Protein AF-A0A455U1F2-F1 (afdb_monomer)

Radius of gyration: 21.62 Å; Cα contacts (8 Å, |Δi|>4): 83; chains: 1; bounding box: 42×36×60 Å

Nearest PDB structures (foldseek):
  8pz2-assembly1_A  TM=8.424E-01  e=1.169E-05  Escherichia coli
  8qpv-assembly1_A  TM=8.336E-01  e=1.997E-05  Escherichia coli
  9cnx-assembly1_A  TM=7.436E-01  e=4.769E-05  Escherichia coli
  6v05-assembly1_A  TM=7.687E-01  e=2.080E-04  Escherichia coli K-12
  8q0g-assembly1_A  TM=6.628E-01  e=1.302E-04  Escherichia coli

Organism: NCBI:txid115553

InterPro domains:
  IPR010827 POTRA domain, BamA/TamA-like [PF07244] (8-60)

pLDDT: mean 76.89, std 13.34, range [33.97, 91.38]

Mean predicted aligned error: 12.09 Å

Secondary structure (DSSP, 8-state):
-----S--TTSPP-HHHHHHHHHHHHHHHHHTT-TT-EEEEEEEEEETTEEEEEEEEE--PPP--------S--SS-HHHHHHH-S--SSPPHHHHHHHHHHS--

Solvent-accessible surface area (backbone atoms only — not comparable to full-atom values): 6990 Å² total; per-residue (Å²): 144,76,86,74,86,85,77,59,98,89,61,87,87,52,74,69,57,53,57,48,53,50,51,51,52,51,49,55,40,40,76,72,38,15,75,60,42,47,78,48,78,46,81,44,81,73,58,96,94,40,70,45,76,49,76,49,76,45,62,60,57,74,65,71,63,79,72,86,84,87,80,93,70,86,91,59,57,71,65,66,56,48,72,74,43,92,72,69,49,68,75,51,79,66,52,54,59,56,53,63,65,68,79,75,122

Structure (mmCIF, N/CA/C/O backbone):
data_AF-A0A455U1F2-F1
#
_entry.id   AF-A0A455U1F2-F1
#
loop_
_atom_site.group_PDB
_atom_site.id
_atom_site.type_symbol
_atom_site.label_atom_id
_atom_site.label_alt_id
_atom_site.label_comp_id
_atom_site.label_asym_id
_atom_site.label_entity_id
_atom_site.label_seq_id
_atom_site.pdbx_PDB_ins_code
_atom_site.Cartn_x
_atom_site.Cartn_y
_atom_site.Cartn_z
_atom_site.occupancy
_atom_site.B_iso_or_equiv
_atom_site.auth_seq_id
_atom_site.auth_comp_id
_atom_site.auth_asym_id
_atom_site.auth_atom_id
_atom_site.pdbx_PDB_model_num
ATOM 1 N N . MET A 1 1 ? 7.363 5.869 11.491 1.00 36.69 1 MET A N 1
ATOM 2 C CA . MET A 1 1 ? 6.834 4.789 12.347 1.00 36.69 1 MET A CA 1
ATOM 3 C C . MET A 1 1 ? 6.052 5.455 13.468 1.00 36.69 1 MET A C 1
ATOM 5 O O . MET A 1 1 ? 6.620 5.787 14.496 1.00 36.69 1 MET A O 1
ATOM 9 N N . ALA A 1 2 ? 4.798 5.802 13.189 1.00 33.97 2 ALA A N 1
ATOM 10 C CA . ALA A 1 2 ? 3.895 6.453 14.129 1.00 33.97 2 ALA A CA 1
ATOM 11 C C . ALA A 1 2 ? 2.471 6.045 13.736 1.00 33.97 2 ALA A C 1
ATOM 13 O O . ALA A 1 2 ? 1.889 6.656 12.850 1.00 33.97 2 ALA A O 1
ATOM 14 N N . CYS A 1 3 ? 1.945 4.982 14.343 1.00 44.56 3 CYS A N 1
ATOM 15 C CA . CYS A 1 3 ? 0.498 4.864 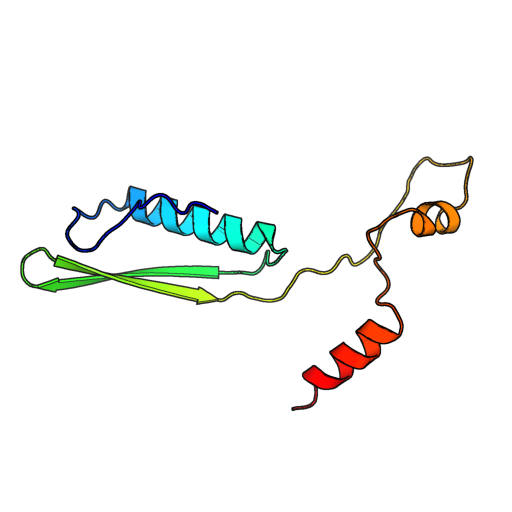14.488 1.00 44.56 3 CYS A CA 1
ATOM 16 C C . CYS A 1 3 ? 0.154 5.771 15.667 1.00 44.56 3 CYS A C 1
ATOM 18 O O . CYS A 1 3 ? 0.446 5.436 16.814 1.00 44.56 3 CYS A O 1
ATOM 20 N N . ALA A 1 4 ? -0.342 6.971 15.378 1.00 41.94 4 ALA A N 1
ATOM 21 C CA . ALA A 1 4 ? -0.972 7.790 16.397 1.00 41.94 4 ALA A CA 1
ATOM 22 C C . ALA A 1 4 ? -2.269 7.081 16.808 1.00 41.94 4 ALA A C 1
ATOM 24 O O . ALA A 1 4 ? -3.046 6.657 15.958 1.00 41.94 4 ALA A O 1
ATOM 25 N N . ASN A 1 5 ? -2.442 6.893 18.112 1.00 51.00 5 ASN A N 1
ATOM 26 C CA . ASN A 1 5 ? -3.562 6.189 18.724 1.00 51.00 5 ASN A CA 1
ATOM 27 C C . ASN A 1 5 ? -4.905 6.815 18.296 1.00 51.00 5 ASN A C 1
ATOM 29 O O . ASN A 1 5 ? -5.255 7.880 18.798 1.00 51.00 5 ASN A O 1
ATOM 33 N N . GLN A 1 6 ? -5.637 6.168 17.384 1.00 54.31 6 GLN A N 1
ATOM 34 C CA . GLN A 1 6 ? -6.994 6.577 16.979 1.00 54.31 6 GLN A CA 1
ATOM 35 C C . GLN A 1 6 ? -8.095 5.803 17.716 1.00 54.31 6 GLN A C 1
ATOM 37 O O . GLN A 1 6 ? -9.213 6.291 17.822 1.00 54.31 6 GLN A O 1
ATOM 42 N N . ALA A 1 7 ? -7.770 4.645 18.296 1.00 58.50 7 ALA A N 1
ATOM 43 C CA . ALA A 1 7 ? -8.654 3.917 19.196 1.00 58.50 7 ALA A CA 1
ATOM 44 C C . ALA A 1 7 ? -7.830 3.236 20.296 1.00 58.50 7 ALA A C 1
ATOM 46 O O . ALA A 1 7 ? -6.884 2.499 20.016 1.00 58.50 7 ALA A O 1
ATOM 47 N N . SER A 1 8 ? -8.184 3.491 21.553 1.00 63.12 8 SER A N 1
ATOM 48 C CA . SER A 1 8 ? -7.659 2.786 22.728 1.00 63.12 8 SER A CA 1
ATOM 49 C C . SER A 1 8 ? -8.814 2.256 23.572 1.00 63.12 8 SER A C 1
ATOM 51 O O . SER A 1 8 ? -9.862 2.903 23.635 1.00 63.12 8 SER A O 1
ATOM 53 N N . GLU A 1 9 ? -8.622 1.119 24.247 1.00 61.41 9 GLU A N 1
ATOM 54 C CA . GLU A 1 9 ? -9.632 0.525 25.135 1.00 61.41 9 GLU A CA 1
ATOM 55 C C . GLU A 1 9 ? -10.211 1.581 26.102 1.00 61.41 9 GLU A C 1
ATOM 57 O O . GLU A 1 9 ? -9.472 2.230 26.844 1.00 61.41 9 GLU A O 1
ATOM 62 N N . GLY A 1 10 ? -11.537 1.784 26.060 1.00 64.62 10 GLY A N 1
ATOM 63 C CA . GLY A 1 10 ? -12.259 2.746 26.908 1.00 64.62 10 GLY A CA 1
ATOM 64 C C . GLY A 1 10 ? -12.645 4.086 26.261 1.00 64.62 10 GLY A C 1
ATOM 65 O O . GLY A 1 10 ? -13.260 4.912 26.936 1.00 64.62 10 GLY A O 1
ATOM 66 N N . GLN A 1 11 ? -12.329 4.327 24.982 1.00 69.94 11 GLN A N 1
ATOM 67 C CA . GLN A 1 11 ? -12.877 5.464 24.225 1.00 69.94 11 GLN A CA 1
ATOM 68 C C . GLN A 1 11 ? -14.295 5.190 23.703 1.00 69.94 11 GLN A C 1
ATOM 70 O O . GLN A 1 11 ? -14.670 4.045 23.454 1.00 69.94 11 GLN A O 1
ATOM 75 N N . VAL A 1 12 ? -15.078 6.260 23.522 1.00 75.00 12 VAL A N 1
ATOM 76 C CA . VAL A 1 12 ? -16.379 6.185 22.841 1.00 75.00 12 VAL A CA 1
ATOM 77 C C . VAL A 1 12 ? -16.134 5.759 21.398 1.00 75.00 12 VAL A C 1
ATOM 79 O O . VAL A 1 12 ? -15.386 6.422 20.682 1.00 75.00 12 VAL A O 1
ATOM 82 N N . LEU A 1 13 ? -16.754 4.655 20.988 1.00 77.19 13 LEU A N 1
ATOM 83 C CA . LEU A 1 13 ? -16.668 4.175 19.618 1.00 77.19 13 LEU A CA 1
ATOM 84 C C . LEU A 1 13 ? -17.577 5.018 18.719 1.00 77.19 13 LEU A C 1
ATOM 86 O O . LEU A 1 13 ? -18.796 5.016 18.891 1.00 77.19 13 LEU A O 1
ATOM 90 N N . GLU A 1 14 ? -16.988 5.691 17.737 1.00 80.62 14 GLU A N 1
ATOM 91 C CA . GLU A 1 14 ? -17.716 6.282 16.618 1.00 80.62 14 GLU A CA 1
ATOM 92 C C . GLU A 1 14 ? -17.473 5.433 15.365 1.00 80.62 14 GLU A C 1
ATOM 94 O O . GLU A 1 14 ? -16.340 5.047 15.073 1.00 80.62 14 GLU A O 1
ATOM 99 N N . LEU A 1 15 ? -18.535 5.121 14.616 1.00 79.88 15 LEU A N 1
ATOM 100 C CA . LEU A 1 15 ? -18.434 4.282 13.415 1.00 79.88 15 LEU A CA 1
ATOM 101 C C . LEU A 1 15 ? -17.474 4.882 12.370 1.00 79.88 15 LEU A C 1
ATOM 103 O O . LEU A 1 15 ? -16.741 4.154 11.709 1.00 79.88 15 LEU A O 1
ATOM 107 N N . SER A 1 16 ? -17.423 6.212 12.283 1.00 83.31 16 SER A N 1
ATOM 108 C CA . SER A 1 16 ? -16.517 6.962 11.407 1.00 83.31 16 SER A CA 1
ATOM 109 C C . SER A 1 16 ? -15.037 6.677 11.695 1.00 83.31 16 SER A C 1
ATOM 111 O O . SER A 1 16 ? -14.237 6.565 10.766 1.00 83.31 16 SER A O 1
ATOM 113 N N . THR A 1 17 ? -14.671 6.493 12.967 1.00 85.06 17 THR A N 1
ATOM 114 C CA . THR A 1 17 ? -13.306 6.145 13.381 1.00 85.06 17 THR A CA 1
ATOM 115 C C . THR A 1 17 ? -12.936 4.725 12.953 1.00 85.06 17 THR A C 1
ATOM 117 O O . THR A 1 17 ? -11.803 4.486 12.544 1.00 85.06 17 THR A O 1
ATOM 120 N N . LEU A 1 18 ? -13.882 3.777 12.982 1.00 84.62 18 LEU A N 1
ATOM 121 C CA . LEU A 1 18 ? -13.637 2.424 12.467 1.00 84.62 18 LEU A CA 1
ATOM 122 C C . LEU A 1 18 ? -13.398 2.417 10.960 1.00 84.62 18 LEU A C 1
ATOM 124 O O . LEU A 1 18 ? -12.467 1.763 10.493 1.00 84.62 18 LEU A O 1
ATOM 128 N N . GLU A 1 19 ? -14.185 3.184 10.210 1.00 86.19 19 GLU A N 1
ATOM 129 C CA . GLU A 1 19 ? -13.994 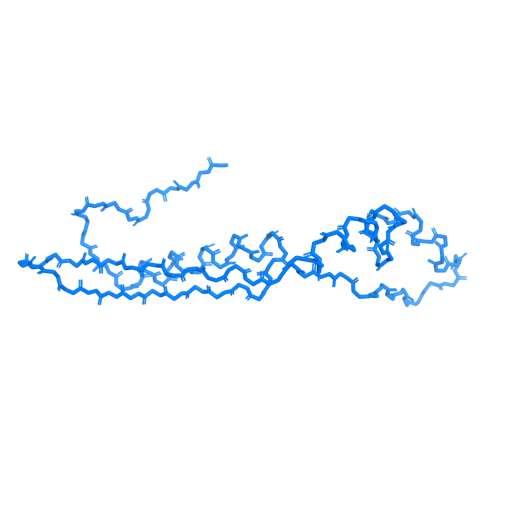3.343 8.766 1.00 86.19 19 GLU A CA 1
ATOM 130 C C . GLU A 1 19 ? -12.655 4.015 8.426 1.00 86.19 19 GLU A C 1
ATOM 132 O O . GLU A 1 19 ? -12.053 3.742 7.385 1.00 86.19 19 GLU A O 1
ATOM 137 N N . GLU A 1 20 ? -12.173 4.927 9.271 1.00 88.69 20 GLU A N 1
ATOM 138 C CA . GLU A 1 20 ? -10.850 5.538 9.126 1.00 88.69 20 GLU A CA 1
ATOM 139 C C . GLU A 1 20 ? -9.730 4.524 9.382 1.00 88.69 20 GLU A C 1
ATOM 141 O O . GLU A 1 20 ? -8.872 4.346 8.518 1.00 88.69 20 GLU A O 1
ATOM 146 N N . ILE A 1 21 ? -9.799 3.771 10.485 1.00 87.75 21 ILE A N 1
ATOM 147 C CA . ILE A 1 21 ? -8.832 2.708 10.806 1.00 87.75 21 ILE A CA 1
ATOM 148 C C . ILE A 1 21 ? -8.789 1.65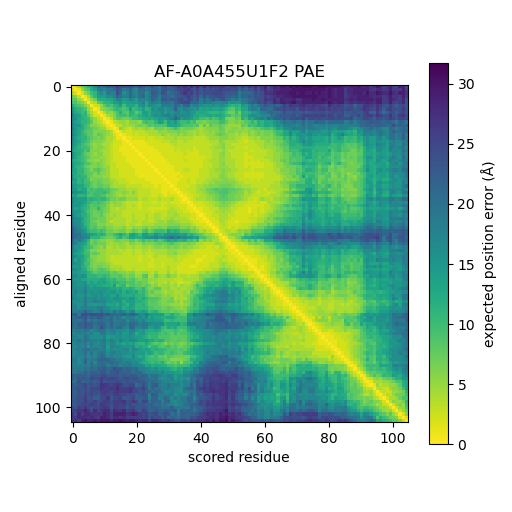0 9.700 1.00 87.75 21 ILE A C 1
ATOM 150 O O . ILE A 1 21 ? -7.706 1.237 9.284 1.00 87.75 21 ILE A O 1
ATOM 154 N N . GLN A 1 22 ? -9.949 1.227 9.191 1.00 88.62 22 GLN A N 1
ATOM 155 C CA . GLN A 1 22 ? -10.019 0.274 8.087 1.00 88.62 22 GLN A CA 1
ATOM 156 C C . GLN A 1 22 ? -9.292 0.809 6.847 1.00 88.62 22 GLN A C 1
ATOM 158 O O . GLN A 1 22 ? -8.430 0.121 6.299 1.00 88.62 22 GLN A O 1
ATOM 163 N N . ARG A 1 23 ? -9.575 2.051 6.436 1.00 89.19 23 ARG A N 1
ATOM 164 C CA . ARG A 1 23 ? -8.922 2.682 5.276 1.00 89.19 23 ARG A CA 1
ATOM 165 C C . ARG A 1 23 ? -7.420 2.854 5.467 1.00 89.19 23 ARG A C 1
ATOM 167 O O . ARG A 1 23 ? -6.658 2.667 4.519 1.00 89.19 23 ARG A O 1
ATOM 174 N N . GLU A 1 24 ? -6.974 3.203 6.669 1.00 90.75 24 GLU A N 1
ATOM 175 C CA . GLU A 1 24 ? -5.546 3.294 6.969 1.00 90.75 24 GLU A CA 1
ATOM 176 C C . GLU A 1 24 ? -4.859 1.936 6.854 1.00 90.75 24 GLU A C 1
ATOM 178 O O . GLU A 1 24 ? -3.814 1.831 6.208 1.00 90.75 24 GLU A O 1
ATOM 183 N N . LEU A 1 25 ? -5.449 0.888 7.435 1.00 89.56 25 LEU A N 1
ATOM 184 C CA . LEU A 1 25 ? -4.908 -0.463 7.347 1.00 89.56 25 LEU A CA 1
ATOM 185 C C . LEU A 1 25 ? -4.879 -0.955 5.893 1.00 89.56 25 LEU A C 1
ATOM 187 O O . LEU A 1 25 ? -3.862 -1.494 5.453 1.00 89.56 25 LEU A O 1
ATOM 191 N N . GLU A 1 26 ? -5.936 -0.709 5.116 1.00 89.62 26 GLU A N 1
ATOM 192 C CA . GLU A 1 26 ? -5.959 -0.984 3.675 1.00 89.62 26 GLU A CA 1
ATOM 193 C C . GLU A 1 26 ? -4.818 -0.249 2.959 1.00 89.62 26 GLU A C 1
ATOM 195 O O . GLU A 1 26 ? -4.068 -0.859 2.196 1.00 89.62 26 GLU A O 1
ATOM 200 N N . GLY A 1 27 ? -4.619 1.039 3.253 1.00 90.31 27 GLY A N 1
ATOM 201 C CA . GLY A 1 27 ? -3.526 1.842 2.707 1.00 90.31 27 GLY A CA 1
ATOM 202 C C . GLY A 1 27 ? -2.140 1.292 3.058 1.00 90.31 27 GLY A C 1
ATOM 203 O O . GLY A 1 27 ? -1.257 1.234 2.197 1.00 90.31 27 GLY A O 1
ATOM 204 N N . VAL A 1 28 ? -1.946 0.817 4.292 1.00 91.38 28 VAL A N 1
ATOM 205 C CA . VAL A 1 28 ? -0.705 0.155 4.717 1.00 91.38 2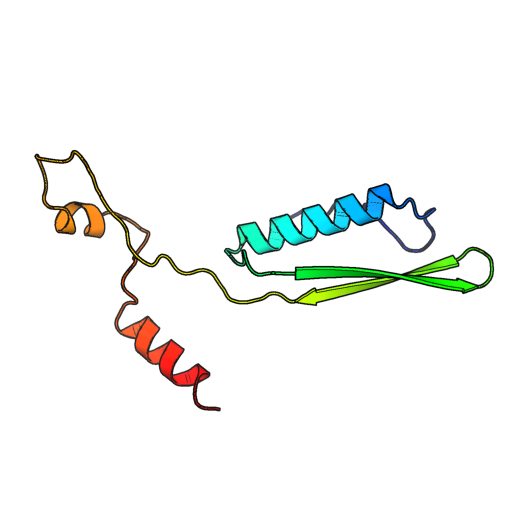8 VAL A CA 1
ATOM 206 C C . VAL A 1 28 ? -0.453 -1.098 3.879 1.00 91.38 28 VAL A C 1
ATOM 208 O O . VAL A 1 28 ? 0.645 -1.249 3.338 1.00 91.38 28 VAL A O 1
ATOM 211 N N . TYR A 1 29 ? -1.445 -1.970 3.699 1.00 89.19 29 TYR A N 1
ATOM 212 C CA . TYR A 1 29 ? -1.277 -3.187 2.899 1.00 89.19 29 TYR A CA 1
ATOM 213 C C . TYR A 1 29 ? -1.088 -2.897 1.403 1.00 89.19 29 TYR A C 1
ATOM 215 O O . TYR A 1 29 ? -0.233 -3.512 0.756 1.00 89.19 29 TYR A O 1
ATOM 223 N N . GLN A 1 30 ? -1.784 -1.900 0.859 1.00 89.12 30 GLN A N 1
ATOM 224 C CA . GLN A 1 30 ? -1.584 -1.441 -0.516 1.00 89.12 30 GLN A CA 1
ATOM 225 C C . GL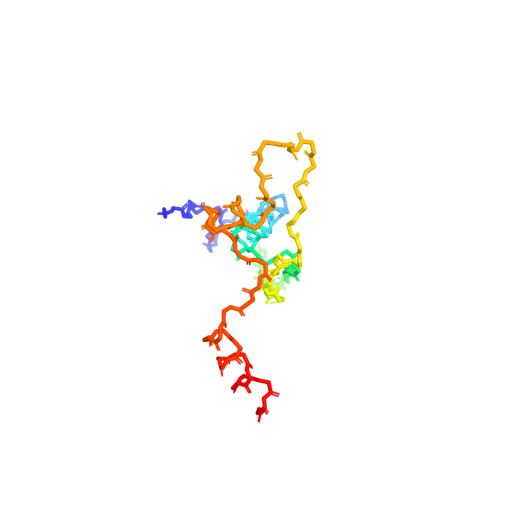N A 1 30 ? -0.173 -0.880 -0.731 1.00 89.12 30 GLN A C 1
ATOM 227 O O . GLN A 1 30 ? 0.460 -1.194 -1.738 1.00 89.12 30 GLN A O 1
ATOM 232 N N . SER A 1 31 ? 0.365 -0.119 0.229 1.00 88.50 31 SER A N 1
ATOM 233 C CA . SER A 1 31 ? 1.739 0.408 0.162 1.00 88.50 31 SER A CA 1
ATOM 234 C C . SER A 1 31 ? 2.808 -0.693 0.149 1.00 88.50 31 SER A C 1
ATOM 236 O O . SER A 1 31 ? 3.893 -0.504 -0.396 1.00 88.50 31 SER A O 1
ATOM 238 N N . GLN A 1 32 ? 2.486 -1.873 0.689 1.00 87.19 32 GLN A N 1
ATOM 239 C CA . GLN A 1 32 ? 3.333 -3.069 0.643 1.00 87.19 32 GLN A CA 1
ATOM 240 C C . GLN A 1 32 ? 3.146 -3.887 -0.649 1.00 87.19 32 GLN A C 1
ATOM 242 O O . GLN A 1 32 ? 3.722 -4.967 -0.792 1.00 87.19 32 GLN A O 1
ATOM 247 N N . GLY A 1 33 ? 2.329 -3.405 -1.589 1.00 85.25 33 GLY A N 1
ATOM 248 C CA . GLY A 1 33 ? 2.020 -4.081 -2.846 1.00 85.25 33 GLY A CA 1
ATOM 249 C C . GLY A 1 33 ? 0.963 -5.179 -2.721 1.00 85.25 33 GLY A C 1
ATOM 250 O O . GLY A 1 33 ? 0.832 -5.996 -3.629 1.00 85.25 33 GLY A O 1
ATOM 251 N N . ARG A 1 34 ? 0.200 -5.237 -1.625 1.00 87.94 34 ARG A N 1
ATOM 252 C CA . ARG A 1 34 ? -0.892 -6.202 -1.431 1.00 87.94 34 ARG A CA 1
ATOM 253 C C . ARG A 1 34 ? -2.242 -5.563 -1.746 1.00 87.94 34 ARG A C 1
ATOM 255 O O . ARG A 1 34 ? -3.047 -5.295 -0.864 1.00 87.94 34 ARG A O 1
ATOM 262 N N . TYR A 1 35 ? -2.493 -5.310 -3.028 1.00 86.00 35 TYR A N 1
ATOM 263 C CA . TYR A 1 35 ? -3.747 -4.686 -3.480 1.00 86.00 35 TYR A CA 1
ATOM 264 C C . TYR A 1 35 ? -4.982 -5.584 -3.327 1.00 86.00 35 TYR A C 1
ATOM 266 O O . TYR A 1 35 ? -6.100 -5.092 -3.400 1.00 86.00 35 TYR A O 1
ATOM 274 N N . SER A 1 36 ? -4.790 -6.893 -3.144 1.00 86.69 36 SER A N 1
ATOM 275 C CA . SER A 1 36 ? -5.874 -7.857 -2.915 1.00 86.69 36 SER A CA 1
ATOM 276 C C . SER A 1 36 ? -6.144 -8.116 -1.430 1.00 86.69 36 SER A C 1
ATOM 278 O O . SER A 1 36 ? -6.808 -9.100 -1.113 1.00 86.69 36 SER A O 1
ATOM 280 N N . ALA A 1 37 ? -5.599 -7.290 -0.531 1.00 88.06 37 ALA A N 1
ATOM 281 C CA . ALA A 1 37 ? -5.914 -7.383 0.885 1.00 88.06 37 ALA A CA 1
ATOM 282 C C . ALA A 1 37 ? -7.371 -6.958 1.138 1.00 88.06 37 ALA A C 1
ATOM 284 O O . ALA A 1 37 ? -7.842 -5.987 0.550 1.00 88.06 37 ALA A O 1
ATOM 285 N N . SER A 1 38 ? -8.066 -7.686 2.009 1.00 87.50 38 SER A N 1
ATOM 286 C CA . SER A 1 38 ? -9.423 -7.393 2.480 1.00 87.50 38 SER A CA 1
ATOM 287 C C . SER A 1 38 ? -9.395 -7.239 3.991 1.00 87.50 38 SER A C 1
ATOM 289 O O . SER A 1 38 ? -8.728 -8.018 4.677 1.00 87.50 38 SER A O 1
ATOM 291 N N . ILE A 1 39 ? -10.099 -6.237 4.503 1.00 89.25 39 ILE A N 1
ATOM 292 C CA . ILE A 1 39 ? -10.200 -5.962 5.933 1.00 89.25 39 ILE A CA 1
ATOM 293 C C . ILE A 1 39 ? -11.676 -5.899 6.281 1.00 89.25 39 ILE A C 1
ATOM 295 O O . ILE A 1 39 ? -12.398 -5.046 5.775 1.00 89.25 39 ILE A O 1
ATOM 299 N N . ASP A 1 40 ? -12.102 -6.805 7.148 1.00 89.50 40 ASP A N 1
ATOM 300 C CA . ASP A 1 40 ? -13.474 -6.910 7.617 1.00 89.50 40 ASP A CA 1
ATOM 301 C C . ASP A 1 40 ? -13.513 -6.496 9.090 1.00 89.50 40 ASP A C 1
ATOM 303 O O . ASP A 1 40 ? -12.721 -6.976 9.906 1.00 89.50 40 ASP A O 1
ATOM 307 N N . THR A 1 41 ? -14.413 -5.574 9.433 1.00 87.69 41 THR A N 1
ATOM 308 C CA . THR A 1 41 ? -14.603 -5.101 10.808 1.00 87.69 41 THR A CA 1
ATOM 309 C C . THR A 1 41 ? -15.983 -5.511 11.308 1.00 87.69 41 THR A C 1
ATOM 311 O O . THR A 1 41 ? -17.003 -5.235 10.681 1.00 87.69 41 THR A O 1
ATOM 314 N N . GLU A 1 42 ? -16.018 -6.203 12.442 1.00 86.88 42 GLU A N 1
ATOM 315 C CA . GLU A 1 42 ? -17.242 -6.661 13.095 1.00 86.88 42 GLU A CA 1
ATOM 316 C C . GLU A 1 42 ? -17.338 -6.011 14.473 1.00 86.88 42 GLU A C 1
ATOM 318 O O . GLU A 1 42 ? -16.389 -6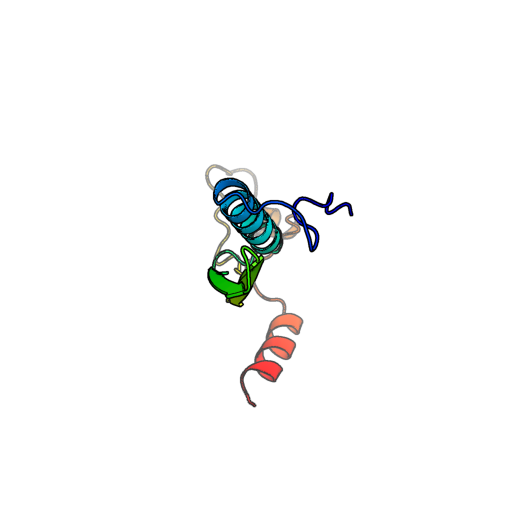.046 15.257 1.00 86.88 42 GLU A O 1
ATOM 323 N N . VAL A 1 43 ? -18.485 -5.400 14.766 1.00 86.50 43 VAL A N 1
ATOM 324 C CA . VAL A 1 43 ? -18.755 -4.774 16.064 1.00 86.50 43 VAL A CA 1
ATOM 325 C C . VAL A 1 43 ? -19.774 -5.628 16.802 1.00 86.50 43 VAL A C 1
ATOM 327 O O . VAL A 1 43 ? -20.899 -5.802 16.337 1.00 86.50 43 VAL A O 1
ATOM 330 N N . GLU A 1 44 ? -19.377 -6.145 17.957 1.00 85.81 44 GLU A N 1
ATOM 331 C CA . GLU A 1 44 ? -20.215 -6.948 18.839 1.00 85.81 44 GLU A CA 1
ATOM 332 C C . GLU A 1 44 ? -20.445 -6.199 20.154 1.00 85.81 44 GLU A C 1
ATOM 334 O O . GLU A 1 44 ? -19.510 -5.720 20.796 1.00 85.81 44 GLU A O 1
ATOM 339 N N . GLU A 1 45 ? -21.700 -6.080 20.581 1.00 83.31 45 GLU A N 1
ATOM 340 C CA . GLU A 1 45 ? -22.022 -5.533 21.900 1.00 83.31 45 GLU A CA 1
ATOM 341 C C . GLU A 1 45 ? -21.760 -6.600 22.966 1.00 83.31 45 GLU A C 1
ATOM 343 O O . GLU A 1 45 ? -22.297 -7.704 22.878 1.00 83.31 45 GLU A O 1
ATOM 348 N N . VAL A 1 46 ? -20.932 -6.281 23.966 1.00 83.50 46 VAL A N 1
ATOM 349 C CA . VAL A 1 46 ? -20.526 -7.265 24.984 1.00 83.50 46 VAL A CA 1
ATOM 350 C C . VAL A 1 46 ? -21.283 -7.063 26.288 1.00 83.50 46 VAL A C 1
ATOM 352 O O . VAL A 1 46 ? -21.870 -8.019 26.768 1.00 83.50 46 VAL A O 1
ATOM 355 N N . ASP A 1 47 ? -21.273 -5.852 26.865 1.00 78.38 47 ASP A N 1
ATOM 356 C CA . ASP A 1 47 ? -21.992 -5.541 28.115 1.00 78.38 47 ASP A CA 1
ATOM 357 C C . ASP A 1 47 ? -21.955 -4.043 28.472 1.00 78.38 47 ASP A C 1
ATOM 359 O O . ASP A 1 47 ? -20.914 -3.394 28.342 1.00 78.38 47 ASP A O 1
ATOM 363 N N . GLU A 1 48 ? -23.059 -3.523 29.026 1.00 76.94 48 GLU A N 1
ATOM 364 C CA . GLU A 1 48 ? -23.185 -2.188 29.654 1.00 76.94 48 GLU A CA 1
ATOM 365 C C . GLU A 1 48 ? -22.568 -1.027 28.846 1.00 76.94 48 GLU A C 1
ATOM 367 O O . GLU A 1 48 ? -21.802 -0.213 29.362 1.00 76.94 48 GLU A O 1
ATOM 372 N N . GLY A 1 49 ? -22.895 -0.940 27.553 1.00 74.88 49 GLY A N 1
ATOM 373 C CA . GLY A 1 49 ? -22.402 0.137 26.685 1.00 74.88 49 GLY A CA 1
ATOM 374 C C . GLY A 1 49 ? -20.946 -0.031 26.238 1.00 74.88 49 GLY A C 1
ATOM 375 O O . GLY A 1 49 ? -20.362 0.908 25.700 1.00 74.88 49 GLY A O 1
ATOM 376 N N . ARG A 1 50 ? -20.357 -1.217 26.441 1.00 80.31 50 ARG A N 1
ATOM 377 C CA . ARG A 1 50 ? -19.079 -1.612 25.843 1.00 80.31 50 ARG A CA 1
ATOM 378 C C . ARG A 1 50 ? -19.315 -2.437 24.589 1.00 80.31 50 ARG A C 1
ATOM 380 O O . ARG A 1 50 ? -20.152 -3.340 24.555 1.00 80.31 50 ARG A O 1
ATOM 387 N N . VAL A 1 51 ? -18.499 -2.140 23.594 1.00 83.81 51 VAL A N 1
ATOM 388 C CA . VAL A 1 51 ? -18.482 -2.781 22.286 1.00 83.81 51 VAL A CA 1
ATOM 389 C C . VAL A 1 51 ? -17.110 -3.399 22.073 1.00 83.81 51 VAL A C 1
ATOM 391 O O . VAL A 1 51 ? -16.085 -2.782 22.370 1.00 83.81 51 VAL A O 1
ATOM 394 N N . GLN A 1 52 ? -17.095 -4.631 21.594 1.00 83.25 52 GLN A N 1
ATOM 395 C CA . GLN A 1 52 ? -15.910 -5.308 21.110 1.00 83.25 52 GLN A CA 1
ATOM 396 C C . GLN A 1 52 ? -15.850 -5.138 19.599 1.00 83.25 52 GLN A C 1
ATOM 398 O O . GLN A 1 52 ? -16.841 -5.319 18.899 1.00 83.25 52 GLN A O 1
ATOM 403 N N . VAL A 1 53 ? -14.674 -4.775 19.104 1.00 84.88 53 VAL A N 1
ATOM 404 C CA . VAL A 1 53 ? -14.420 -4.638 17.674 1.00 84.88 53 VAL A CA 1
ATOM 405 C C . VAL A 1 53 ? -13.457 -5.742 17.276 1.00 84.88 53 VAL A C 1
ATOM 407 O O . VAL A 1 53 ? -12.314 -5.772 17.733 1.00 84.88 53 VAL A O 1
ATOM 410 N N . ASN A 1 54 ? -13.922 -6.647 16.427 1.00 86.81 54 ASN A N 1
ATOM 411 C CA . ASN A 1 54 ? -13.110 -7.690 15.826 1.00 86.81 54 ASN A CA 1
ATOM 412 C C . ASN A 1 54 ? -12.679 -7.217 14.431 1.00 86.81 54 ASN A C 1
ATOM 414 O O . ASN A 1 54 ? -13.513 -6.846 13.609 1.00 86.81 54 ASN A O 1
ATOM 418 N N . ILE A 1 55 ? -11.373 -7.209 14.162 1.00 88.19 55 ILE A N 1
ATOM 419 C CA . ILE A 1 55 ? -10.820 -6.838 12.853 1.00 88.19 55 ILE A CA 1
ATOM 420 C C . ILE A 1 55 ? -10.196 -8.087 12.242 1.00 88.19 55 ILE A C 1
ATOM 422 O O . ILE A 1 55 ? -9.175 -8.583 12.721 1.00 88.19 55 ILE A O 1
ATOM 426 N N . ASN A 1 56 ? -10.808 -8.586 11.176 1.00 88.50 56 ASN A N 1
ATOM 427 C CA . ASN A 1 56 ? -10.323 -9.720 10.409 1.00 88.50 56 ASN A CA 1
ATOM 428 C C . ASN A 1 56 ? -9.574 -9.208 9.179 1.00 88.50 56 ASN A C 1
ATOM 430 O O . ASN A 1 56 ? -10.133 -8.515 8.334 1.00 88.50 56 ASN A O 1
ATOM 434 N N . ILE A 1 57 ? -8.292 -9.553 9.076 1.00 88.06 57 ILE A N 1
ATOM 435 C CA . ILE A 1 57 ? -7.431 -9.100 7.981 1.00 88.06 57 ILE A CA 1
ATOM 436 C C . ILE A 1 57 ? -7.063 -10.294 7.112 1.00 88.06 57 ILE A C 1
ATOM 438 O O . ILE A 1 57 ? -6.374 -11.217 7.549 1.00 88.06 57 ILE A O 1
ATOM 442 N N . ASN A 1 58 ? -7.471 -10.245 5.850 1.00 87.88 58 ASN A N 1
ATOM 443 C CA . ASN A 1 58 ? -6.973 -11.128 4.813 1.00 87.88 58 ASN A CA 1
ATOM 444 C C . ASN A 1 58 ? -5.935 -10.371 3.986 1.00 87.88 58 ASN A C 1
ATOM 446 O O . ASN A 1 58 ? -6.275 -9.496 3.201 1.00 87.88 58 ASN A O 1
ATOM 450 N N . GLU A 1 59 ? -4.657 -10.704 4.140 1.00 81.69 59 GLU A N 1
ATOM 451 C CA . GLU A 1 59 ? -3.588 -9.961 3.465 1.00 81.69 59 GLU A CA 1
ATOM 452 C C . GLU A 1 59 ? -3.545 -10.174 1.938 1.00 81.69 59 GLU A C 1
ATOM 454 O O . GLU A 1 59 ? -2.881 -9.410 1.238 1.00 81.69 59 GLU A O 1
ATOM 459 N N . GLY A 1 60 ? -4.191 -11.220 1.412 1.00 83.94 60 GLY A N 1
ATOM 460 C CA . GLY A 1 60 ? -4.170 -11.556 -0.012 1.00 83.94 60 GLY A CA 1
ATOM 461 C C . GLY A 1 60 ? -2.773 -11.842 -0.590 1.00 83.94 60 GLY A C 1
ATOM 462 O O . GLY A 1 60 ? -1.781 -12.045 0.123 1.00 83.94 60 GLY A O 1
ATOM 463 N N . GLU A 1 61 ? -2.689 -11.879 -1.923 1.00 78.31 61 GLU A N 1
ATOM 464 C CA . GLU A 1 61 ? -1.427 -12.083 -2.639 1.00 78.31 61 GLU A CA 1
ATOM 465 C C . GLU A 1 61 ? -0.656 -10.773 -2.854 1.00 78.31 61 GLU A C 1
ATOM 467 O O . GLU A 1 61 ? -1.223 -9.703 -3.083 1.00 78.31 61 GLU A O 1
ATOM 472 N N . VAL A 1 62 ? 0.675 -10.877 -2.847 1.00 78.75 62 VAL A N 1
ATOM 473 C CA . VAL A 1 62 ? 1.557 -9.770 -3.233 1.00 78.75 62 VAL A CA 1
ATOM 474 C C . VAL A 1 62 ? 1.456 -9.557 -4.741 1.00 78.75 62 VAL A C 1
ATOM 476 O O . VAL A 1 62 ? 1.707 -10.480 -5.525 1.00 78.75 62 VAL A O 1
ATOM 479 N N . ALA A 1 63 ? 1.134 -8.333 -5.151 1.00 79.50 63 ALA A N 1
ATOM 480 C CA . ALA A 1 63 ? 1.059 -7.963 -6.550 1.00 79.50 63 ALA A CA 1
ATOM 481 C C . ALA A 1 63 ? 2.434 -8.038 -7.216 1.00 79.50 63 ALA A C 1
ATOM 483 O O . ALA A 1 63 ? 3.469 -7.700 -6.641 1.00 79.50 63 ALA A O 1
ATOM 484 N N . LYS A 1 64 ? 2.432 -8.500 -8.465 1.00 77.31 64 LYS A N 1
ATOM 485 C CA . LYS A 1 64 ? 3.634 -8.649 -9.284 1.00 77.31 64 LYS A CA 1
ATOM 486 C C . LYS A 1 64 ? 3.473 -7.839 -10.557 1.00 77.31 64 LYS A C 1
ATOM 488 O O . LYS A 1 64 ? 2.408 -7.856 -11.176 1.00 77.31 64 LYS A O 1
ATOM 493 N N . ILE A 1 65 ? 4.547 -7.172 -10.964 1.00 77.50 65 ILE A N 1
ATOM 494 C CA . ILE A 1 65 ? 4.615 -6.492 -12.256 1.00 77.50 65 ILE A CA 1
ATOM 495 C C . ILE A 1 65 ? 4.614 -7.574 -13.338 1.00 77.50 65 ILE A C 1
ATOM 497 O O . ILE A 1 65 ? 5.505 -8.417 -13.370 1.00 77.50 65 ILE A O 1
ATOM 501 N N . ARG A 1 66 ? 3.585 -7.587 -14.195 1.00 77.56 66 ARG A N 1
ATOM 502 C CA . ARG A 1 66 ? 3.476 -8.579 -15.279 1.00 77.56 66 ARG A CA 1
ATOM 503 C C . ARG A 1 66 ? 4.332 -8.220 -16.485 1.00 77.56 66 ARG A C 1
ATOM 505 O O . ARG A 1 66 ? 4.905 -9.109 -17.100 1.00 77.56 66 ARG A O 1
ATOM 512 N N . GLN A 1 67 ? 4.355 -6.941 -16.842 1.00 77.56 67 GLN A N 1
ATOM 513 C CA . GLN A 1 67 ? 5.035 -6.449 -18.031 1.00 77.56 67 GLN A CA 1
ATOM 514 C C . GLN A 1 67 ? 5.259 -4.945 -17.907 1.00 77.56 67 GLN A C 1
ATOM 516 O O . GLN A 1 67 ? 4.369 -4.222 -17.454 1.00 77.56 67 GLN A O 1
ATOM 521 N N . ILE A 1 68 ? 6.428 -4.488 -18.349 1.00 81.12 68 ILE A N 1
ATOM 522 C CA . ILE A 1 68 ? 6.744 -3.068 -18.522 1.00 81.12 68 ILE A CA 1
ATOM 523 C C . ILE A 1 68 ? 6.763 -2.782 -20.027 1.00 81.12 68 ILE A C 1
ATOM 525 O O . ILE A 1 68 ? 7.479 -3.448 -20.773 1.00 81.12 68 ILE A O 1
ATOM 529 N N . ASN A 1 69 ? 5.962 -1.811 -20.472 1.00 82.50 69 ASN A N 1
ATOM 530 C CA . ASN A 1 69 ? 5.909 -1.369 -21.867 1.00 82.50 69 ASN A CA 1
ATOM 531 C C . ASN A 1 69 ? 6.442 0.058 -21.972 1.00 82.50 69 ASN A C 1
ATOM 533 O O . ASN A 1 69 ? 5.931 0.951 -21.297 1.00 82.50 69 ASN A O 1
ATOM 537 N N . ILE A 1 70 ? 7.438 0.262 -22.831 1.00 83.94 70 ILE A N 1
ATOM 538 C CA . ILE A 1 70 ? 8.004 1.575 -23.138 1.00 83.94 70 ILE A CA 1
ATOM 539 C C . ILE A 1 70 ? 7.469 1.971 -24.516 1.00 83.94 70 ILE A C 1
ATOM 541 O O . ILE A 1 70 ? 7.557 1.200 -25.466 1.00 83.94 70 ILE A O 1
ATOM 545 N N . VAL A 1 71 ? 6.843 3.143 -24.625 1.00 86.50 71 VAL A N 1
ATOM 546 C CA . VAL A 1 71 ? 6.232 3.620 -25.875 1.00 86.50 71 VAL A CA 1
ATOM 547 C C . VAL A 1 71 ? 6.806 4.990 -26.212 1.00 86.50 71 VAL A C 1
ATOM 549 O O . VAL A 1 71 ? 6.911 5.843 -25.335 1.00 86.50 71 VAL A O 1
ATOM 552 N N . GLY A 1 72 ? 7.157 5.204 -27.483 1.00 85.25 72 GLY A N 1
ATOM 553 C CA . GLY A 1 72 ? 7.643 6.496 -27.982 1.00 85.25 72 GLY A CA 1
ATOM 554 C C . GLY A 1 72 ? 9.143 6.743 -27.800 1.00 85.25 72 GLY A C 1
ATOM 555 O O . GLY A 1 72 ? 9.597 7.866 -27.992 1.00 85.25 72 GLY A O 1
ATOM 556 N N . ASN A 1 73 ? 9.915 5.717 -27.438 1.00 84.44 73 ASN A N 1
ATOM 557 C CA . ASN A 1 73 ? 11.371 5.777 -27.463 1.00 84.44 73 ASN A CA 1
ATOM 558 C C . ASN A 1 73 ? 11.896 5.181 -28.781 1.00 84.44 73 ASN A C 1
ATOM 560 O O . ASN A 1 73 ? 11.614 4.029 -29.091 1.00 84.44 73 ASN A O 1
ATOM 564 N N . GLU A 1 74 ? 12.667 5.968 -29.531 1.00 83.25 74 GLU A N 1
ATOM 565 C CA . GLU A 1 74 ? 13.286 5.566 -30.807 1.00 83.25 74 GLU A CA 1
ATOM 566 C C . GLU A 1 74 ? 14.824 5.611 -30.755 1.00 83.25 74 GLU A C 1
ATOM 568 O O . GLU A 1 74 ? 15.494 5.191 -31.695 1.00 83.25 74 GLU A O 1
ATOM 573 N N . ALA A 1 75 ? 15.396 6.143 -29.669 1.00 88.19 75 ALA A N 1
ATOM 574 C CA . ALA A 1 75 ? 16.837 6.359 -29.534 1.00 88.19 75 ALA A CA 1
ATOM 575 C C . ALA A 1 75 ? 17.567 5.173 -28.885 1.00 88.19 75 ALA A C 1
ATOM 577 O O . ALA A 1 75 ? 18.769 5.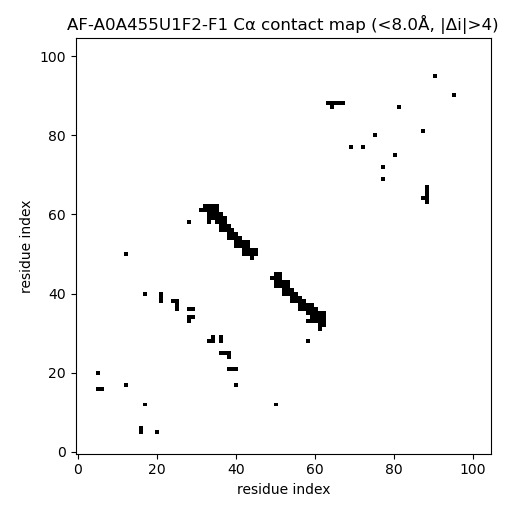008 -29.086 1.00 88.19 75 ALA A O 1
ATOM 578 N N . PHE A 1 76 ? 16.851 4.363 -28.104 1.00 85.38 76 PHE A N 1
ATOM 579 C CA . PHE A 1 76 ? 17.402 3.221 -27.377 1.00 85.38 76 PHE A CA 1
ATOM 580 C C . PHE A 1 76 ? 16.527 1.989 -27.561 1.00 85.38 76 PHE A C 1
ATOM 582 O O . PHE A 1 76 ? 15.320 2.108 -27.743 1.00 85.38 76 PHE A O 1
ATOM 589 N N . ASP A 1 77 ? 17.115 0.807 -27.437 1.00 85.06 77 ASP A N 1
ATOM 590 C CA . ASP A 1 77 ? 16.336 -0.423 -27.366 1.00 85.06 77 ASP A C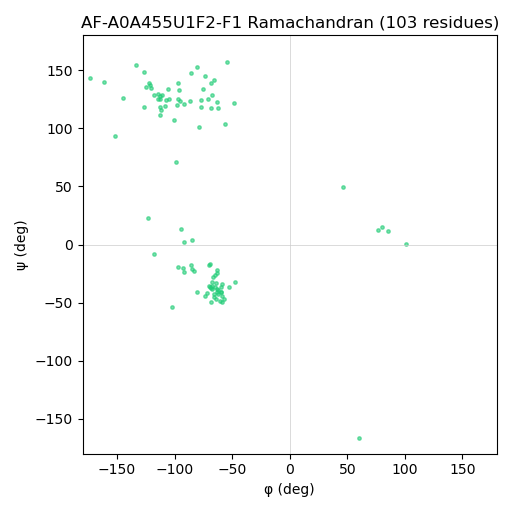A 1
ATOM 591 C C . ASP A 1 77 ? 15.641 -0.552 -26.002 1.00 85.06 77 ASP A C 1
ATOM 593 O O . ASP A 1 77 ? 16.195 -0.192 -24.958 1.00 85.06 77 ASP A O 1
ATOM 597 N N . ASP A 1 78 ? 14.435 -1.118 -26.006 1.00 82.25 78 ASP A N 1
ATOM 598 C CA . ASP A 1 78 ? 13.652 -1.409 -24.800 1.00 82.25 78 ASP A CA 1
ATOM 599 C C . ASP A 1 78 ? 14.434 -2.222 -23.763 1.00 82.25 78 ASP A C 1
ATOM 601 O O . ASP A 1 78 ? 14.262 -2.022 -22.564 1.00 82.25 78 ASP A O 1
ATOM 605 N N . GLU A 1 79 ? 15.276 -3.153 -24.215 1.00 81.44 79 GLU A N 1
ATOM 606 C CA . GLU A 1 79 ? 16.091 -3.999 -23.340 1.00 81.44 79 GLU A CA 1
ATOM 607 C C . GLU A 1 79 ? 17.128 -3.168 -22.578 1.00 81.44 79 GLU A C 1
ATOM 609 O O . GLU A 1 79 ? 17.207 -3.265 -21.355 1.00 81.44 79 GLU A O 1
ATOM 614 N N . THR A 1 80 ? 17.813 -2.256 -23.270 1.00 82.75 80 THR A N 1
ATOM 615 C CA . THR A 1 80 ? 18.785 -1.329 -22.675 1.00 82.75 80 THR A CA 1
ATOM 616 C C . THR A 1 80 ? 18.144 -0.439 -21.612 1.00 82.75 80 THR A C 1
ATOM 618 O O . THR A 1 80 ? 18.724 -0.213 -20.553 1.00 82.75 80 THR A O 1
ATOM 621 N N . LEU A 1 81 ? 16.927 0.058 -21.856 1.00 82.81 81 LEU A N 1
ATOM 622 C CA . LEU A 1 81 ? 16.212 0.865 -20.864 1.00 82.81 81 LEU A CA 1
ATOM 623 C C . LEU A 1 81 ? 15.734 0.038 -19.666 1.00 82.81 81 LEU A C 1
ATOM 625 O O . LEU A 1 81 ? 15.760 0.522 -18.536 1.00 82.81 81 LEU A O 1
ATOM 629 N N . ARG A 1 82 ? 15.327 -1.215 -19.893 1.00 81.50 82 ARG A N 1
ATOM 630 C CA . ARG A 1 82 ? 14.901 -2.124 -18.821 1.00 81.50 82 ARG A CA 1
ATOM 631 C C . ARG A 1 82 ? 16.051 -2.523 -17.902 1.00 81.50 82 ARG A C 1
ATOM 633 O O . ARG A 1 82 ? 15.807 -2.688 -16.714 1.00 81.50 82 ARG A O 1
ATOM 640 N N . GLU A 1 83 ? 17.283 -2.628 -18.401 1.00 80.50 83 GLU A N 1
ATOM 641 C CA . GLU A 1 83 ? 18.459 -2.913 -17.561 1.00 80.50 83 GLU A CA 1
ATOM 642 C C . GLU A 1 83 ? 18.775 -1.795 -16.554 1.00 80.50 83 GLU A C 1
ATOM 644 O O . GLU A 1 83 ? 19.353 -2.060 -15.500 1.00 80.50 83 GLU A O 1
ATOM 649 N N . VAL A 1 84 ? 18.379 -0.553 -16.849 1.00 82.94 84 VAL A N 1
ATOM 650 C CA . VAL A 1 84 ? 18.579 0.602 -15.955 1.00 82.94 84 VAL A CA 1
ATOM 651 C C . VAL A 1 84 ? 17.448 0.731 -14.926 1.00 82.94 84 VAL A C 1
ATOM 653 O O . VAL A 1 84 ? 17.603 1.411 -13.912 1.00 82.94 84 VAL A O 1
ATOM 656 N N . PHE A 1 85 ? 16.302 0.084 -15.150 1.00 82.44 85 PHE A N 1
ATOM 657 C CA . PHE A 1 85 ? 15.194 0.115 -14.202 1.00 82.44 85 PHE A CA 1
ATOM 658 C C . PHE A 1 85 ? 15.461 -0.784 -12.991 1.00 82.44 85 PHE A C 1
ATOM 660 O O . PHE A 1 85 ? 15.825 -1.951 -13.106 1.00 82.44 85 PHE A O 1
ATOM 667 N N . GLU A 1 86 ? 15.196 -0.254 -11.795 1.00 77.50 86 GLU A N 1
ATOM 668 C CA . GLU A 1 86 ? 15.237 -1.040 -10.552 1.00 77.50 86 GLU A CA 1
ATOM 669 C C . GLU A 1 86 ? 14.128 -2.110 -10.519 1.00 77.50 86 GLU A C 1
ATOM 671 O O . GLU A 1 86 ? 14.263 -3.168 -9.897 1.00 77.50 86 GLU A O 1
ATOM 676 N N . LEU A 1 87 ? 13.020 -1.845 -11.218 1.00 73.44 87 LEU A N 1
ATOM 677 C CA . LEU A 1 87 ? 11.859 -2.721 -11.297 1.00 73.44 87 LEU A CA 1
ATOM 678 C C . LEU A 1 87 ? 12.027 -3.742 -12.422 1.00 73.44 87 LEU A C 1
ATOM 680 O O . LEU A 1 87 ? 12.164 -3.386 -13.588 1.00 73.44 87 LEU A O 1
ATOM 684 N N . ASN A 1 88 ? 11.940 -5.022 -12.065 1.00 72.25 88 ASN A N 1
ATOM 685 C CA . ASN A 1 88 ? 12.051 -6.135 -12.999 1.00 72.25 88 ASN A CA 1
ATOM 686 C C . ASN A 1 88 ? 10.705 -6.863 -13.122 1.00 72.25 88 ASN A C 1
ATOM 688 O O . ASN A 1 88 ? 10.123 -7.281 -12.121 1.00 72.25 88 ASN A O 1
ATOM 692 N N . ASP A 1 89 ? 10.224 -7.043 -14.352 1.00 70.12 89 ASP A N 1
ATOM 693 C CA . ASP A 1 89 ? 9.041 -7.852 -14.676 1.00 70.12 89 ASP A CA 1
ATOM 694 C C . ASP A 1 89 ? 9.374 -9.351 -14.786 1.00 70.12 89 ASP A C 1
ATOM 696 O O . ASP A 1 89 ? 8.518 -10.215 -14.581 1.00 70.12 89 ASP A O 1
ATOM 700 N N . ARG A 1 90 ? 10.643 -9.684 -15.051 1.00 65.88 90 ARG A N 1
ATOM 701 C CA . ARG A 1 90 ? 11.126 -11.065 -15.078 1.00 65.88 90 ARG A CA 1
ATOM 702 C C . ARG A 1 90 ? 11.656 -11.485 -13.710 1.00 65.88 90 ARG A C 1
ATOM 704 O O . ARG A 1 90 ? 12.631 -10.910 -13.223 1.00 65.88 90 ARG A O 1
ATOM 711 N N . PRO A 1 91 ? 11.098 -12.542 -13.098 1.00 61.94 91 PRO A N 1
ATOM 712 C CA . PRO A 1 91 ? 11.695 -13.105 -11.904 1.00 61.94 91 PRO A CA 1
ATOM 713 C C . PRO A 1 91 ? 13.090 -13.638 -12.238 1.00 61.94 91 PRO A C 1
ATOM 715 O O . PRO A 1 91 ? 13.235 -14.568 -13.034 1.00 61.94 91 PRO A O 1
ATOM 718 N N . GLY A 1 92 ? 14.124 -13.063 -11.621 1.00 64.94 92 GLY A N 1
ATOM 719 C CA . GLY A 1 92 ? 15.489 -13.564 -11.760 1.00 64.94 92 GLY A CA 1
ATOM 720 C C . GLY A 1 92 ? 15.578 -15.051 -11.393 1.00 64.94 92 GLY A C 1
ATOM 721 O O . GLY A 1 92 ? 14.760 -15.572 -10.629 1.00 64.94 92 GLY A O 1
ATOM 722 N N . ARG A 1 93 ? 16.602 -15.752 -11.899 1.00 67.12 93 ARG A N 1
ATOM 723 C CA . ARG A 1 93 ? 16.806 -17.205 -11.687 1.00 67.12 93 ARG A CA 1
ATOM 724 C C . ARG A 1 93 ? 16.661 -17.638 -10.218 1.00 67.12 93 ARG A C 1
ATOM 726 O O . ARG A 1 93 ? 16.202 -18.742 -9.935 1.00 67.12 93 ARG A O 1
ATOM 733 N N . PHE A 1 94 ? 17.026 -16.749 -9.295 1.00 64.44 94 PHE A N 1
ATOM 734 C CA . PHE A 1 94 ? 16.916 -16.933 -7.850 1.00 64.44 94 PHE A CA 1
ATOM 735 C C . PHE A 1 94 ? 15.469 -16.877 -7.327 1.00 64.44 94 PHE A C 1
ATOM 737 O O . PHE A 1 94 ? 15.073 -17.721 -6.524 1.00 64.44 94 PHE A O 1
ATOM 744 N N . PHE A 1 95 ? 14.649 -15.946 -7.824 1.00 60.97 95 PHE A N 1
ATOM 745 C CA . PHE A 1 95 ? 13.233 -15.833 -7.460 1.00 60.97 95 PHE A CA 1
ATOM 746 C C . PHE A 1 95 ? 12.451 -17.086 -7.868 1.00 60.97 95 PHE A C 1
ATOM 748 O O . PHE A 1 95 ? 11.626 -17.573 -7.096 1.00 60.97 95 PHE A O 1
ATOM 755 N N . TRP A 1 96 ? 12.753 -17.666 -9.036 1.00 60.59 96 TRP A N 1
ATOM 756 C CA . TRP A 1 96 ? 12.120 -18.913 -9.482 1.00 60.59 96 TRP A CA 1
ATOM 757 C C . TRP A 1 96 ? 12.476 -20.104 -8.576 1.00 60.59 96 TRP A C 1
ATOM 759 O O . TRP A 1 96 ? 11.617 -20.931 -8.277 1.00 60.59 96 TRP A O 1
ATOM 769 N N . LEU A 1 97 ? 13.710 -20.159 -8.060 1.00 65.88 97 LEU A N 1
ATOM 770 C CA . LEU A 1 97 ? 14.154 -21.191 -7.115 1.00 65.88 97 LEU A CA 1
ATOM 771 C C . LEU A 1 97 ? 13.444 -21.083 -5.752 1.00 65.88 97 LEU A C 1
ATOM 773 O O . LEU A 1 97 ? 13.092 -22.100 -5.155 1.00 65.88 97 LEU A O 1
ATOM 777 N N . VAL A 1 98 ? 13.200 -19.857 -5.277 1.00 68.75 98 VAL A N 1
ATOM 778 C CA . VAL A 1 98 ? 12.484 -19.591 -4.018 1.00 68.75 98 VAL A CA 1
ATOM 779 C C . VAL A 1 98 ? 10.985 -19.865 -4.157 1.00 68.75 98 VAL A C 1
ATOM 781 O O . VAL A 1 98 ? 10.401 -20.515 -3.289 1.00 68.75 98 VAL A O 1
ATOM 784 N N . LEU A 1 99 ? 10.358 -19.430 -5.256 1.00 62.16 99 LEU A N 1
ATOM 785 C CA . LEU A 1 99 ? 8.921 -19.620 -5.469 1.00 62.16 99 LEU A CA 1
ATOM 786 C C . LEU A 1 99 ? 8.565 -21.105 -5.656 1.00 62.16 99 LEU A C 1
ATOM 788 O O . LEU A 1 99 ? 7.559 -21.563 -5.120 1.00 62.16 99 LEU A O 1
ATOM 792 N N . LYS A 1 100 ? 9.432 -21.890 -6.318 1.00 57.88 100 LYS A N 1
ATOM 793 C CA . LYS A 1 100 ? 9.242 -23.344 -6.482 1.00 57.88 100 LYS A CA 1
ATOM 794 C C . LYS A 1 100 ? 9.248 -24.107 -5.149 1.00 57.88 100 LYS A C 1
ATOM 796 O O . LYS A 1 100 ? 8.709 -25.204 -5.077 1.00 57.88 100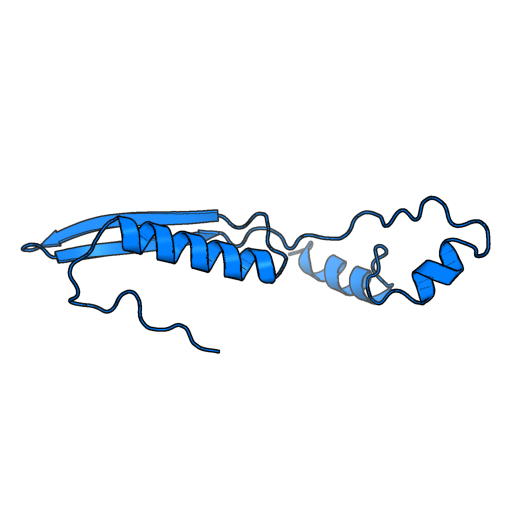 LYS A O 1
ATOM 801 N N . ARG A 1 101 ? 9.837 -23.530 -4.095 1.00 58.03 101 ARG A N 1
ATOM 802 C CA . ARG A 1 101 ? 9.928 -24.129 -2.755 1.00 58.03 101 ARG A CA 1
ATOM 803 C C . ARG A 1 101 ? 8.693 -23.892 -1.878 1.00 58.03 101 ARG A C 1
ATOM 805 O O . ARG A 1 101 ? 8.507 -24.646 -0.936 1.00 58.03 101 ARG A O 1
ATOM 812 N N . ARG A 1 102 ? 7.871 -22.871 -2.168 1.00 55.19 102 ARG A N 1
ATOM 813 C CA . ARG A 1 102 ? 6.654 -22.555 -1.387 1.00 55.19 102 ARG A CA 1
ATOM 814 C C . ARG A 1 102 ? 5.369 -23.194 -1.917 1.00 55.19 102 ARG A C 1
ATOM 816 O O . ARG A 1 102 ? 4.415 -23.275 -1.166 1.00 55.19 102 ARG A O 1
ATOM 823 N N . VAL A 1 103 ? 5.325 -23.617 -3.181 1.00 53.00 103 VAL A N 1
ATOM 824 C CA . VAL A 1 103 ? 4.095 -24.134 -3.828 1.00 53.00 103 VAL A CA 1
ATOM 825 C C . VAL A 1 103 ? 3.960 -25.667 -3.696 1.00 53.00 103 VAL A C 1
ATOM 827 O O . VAL A 1 103 ? 3.022 -26.251 -4.219 1.00 53.00 103 VAL A O 1
ATOM 830 N N . PHE A 1 104 ? 4.896 -26.342 -3.014 1.00 45.53 104 PHE A N 1
ATOM 831 C CA . PHE A 1 104 ? 4.993 -27.813 -2.977 1.00 45.53 104 PHE A CA 1
ATOM 832 C C . PHE A 1 104 ? 4.938 -28.453 -1.570 1.00 45.53 104 PHE A C 1
ATOM 834 O O . PHE A 1 104 ? 5.385 -29.588 -1.409 1.00 45.53 104 PHE A O 1
ATOM 841 N N . THR A 1 105 ? 4.357 -27.761 -0.586 1.00 46.00 105 THR A N 1
ATOM 842 C CA . THR A 1 105 ? 3.849 -28.329 0.679 1.00 46.00 105 THR A CA 1
ATOM 843 C C . THR A 1 105 ? 2.458 -27.765 0.906 1.00 46.00 105 THR A C 1
ATOM 845 O O . THR A 1 105 ? 1.574 -28.546 1.312 1.00 46.00 105 THR A O 1
#

Foldseek 3Di:
DDPDPLDDPPDQDDVVSVVVVQVVVCVVLVVQQQPVKDKDWDWDDDDDNDIDIDIDIDSHDRDAQQDDDDPDDPPDDPVVVQVPDPHDNDDPPVSVVVVVVPVPD

Sequence (105 aa):
MACANQASEGQVLELSTLEEIQRELEGVYQSQGRYSASIDTEVEEVDEGRVQVNININEGEVAKIRQINIVGNEAFDDETLREVFELNDRPGRFFWLVLKRRVFT